Protein AF-A0A418Y6N8-F1 (afdb_monomer_lite)

Foldseek 3Di:
DVVLVVPFDDDLLSQLVPDDDDDDSVVSSVVSVCVVPPVVCVVCVVVVVVVVCCVQCPPPPDKDKDWDWDQPDPVSPDIDIDIDIDGDDDPPPDD

Secondary structure (DSSP, 8-state):
-HHHHHHT-S-HHHHHHHS-SSS-HHHHHHHHHHHHT-HHHHHTHHHHHHHHHHHHHTT-SS--EEEEEEESSTTSS-EEEEEEE--PPP-----

Structure (mmCIF, N/CA/C/O backbone):
data_AF-A0A418Y6N8-F1
#
_entry.id   AF-A0A418Y6N8-F1
#
loop_
_atom_site.group_PDB
_atom_site.id
_atom_site.type_symbol
_atom_site.label_atom_id
_atom_site.label_alt_id
_atom_site.label_comp_id
_atom_site.label_asym_id
_atom_site.label_entity_id
_atom_site.label_seq_id
_atom_site.pdbx_PDB_ins_code
_atom_site.Cartn_x
_atom_site.Cartn_y
_atom_site.Cartn_z
_atom_site.occupancy
_atom_site.B_iso_or_equiv
_atom_site.auth_seq_id
_atom_site.auth_comp_id
_atom_site.auth_asym_id
_atom_site.auth_atom_id
_atom_site.pdbx_PDB_model_num
ATOM 1 N N . MET A 1 1 ? 12.284 9.078 3.166 1.00 40.97 1 MET A N 1
ATOM 2 C CA . MET A 1 1 ? 11.315 8.186 2.477 1.00 40.97 1 MET A CA 1
ATOM 3 C C . MET A 1 1 ? 9.882 8.716 2.549 1.00 40.97 1 MET A C 1
ATOM 5 O O . MET A 1 1 ? 9.237 8.754 1.514 1.00 40.97 1 MET A O 1
ATOM 9 N N . ILE A 1 2 ? 9.410 9.206 3.705 1.00 41.81 2 ILE A N 1
ATOM 10 C CA . ILE A 1 2 ? 8.076 9.836 3.859 1.00 41.81 2 ILE A CA 1
ATOM 11 C C . ILE A 1 2 ? 7.909 11.100 2.986 1.00 41.81 2 ILE A C 1
ATOM 13 O O . ILE A 1 2 ? 6.841 11.352 2.438 1.00 41.81 2 ILE A O 1
ATOM 17 N N . GLU A 1 3 ? 8.984 11.861 2.783 1.00 29.45 3 GLU A N 1
ATOM 18 C CA . GLU A 1 3 ? 8.971 13.089 1.974 1.00 29.45 3 GLU A CA 1
ATOM 19 C C . GLU A 1 3 ? 8.908 12.828 0.457 1.00 29.45 3 GLU A C 1
ATOM 21 O O . GLU A 1 3 ? 8.263 13.571 -0.273 1.00 29.45 3 GLU A O 1
ATOM 26 N N . ALA A 1 4 ? 9.465 11.700 -0.001 1.00 36.28 4 ALA A N 1
ATOM 27 C CA . ALA A 1 4 ? 9.385 11.240 -1.392 1.00 36.28 4 ALA A CA 1
ATOM 28 C C . ALA A 1 4 ? 7.949 10.886 -1.810 1.00 36.28 4 ALA A C 1
ATOM 30 O O . ALA A 1 4 ? 7.533 11.140 -2.941 1.00 36.28 4 ALA A O 1
ATOM 31 N N . ALA A 1 5 ? 7.191 10.313 -0.868 1.00 42.50 5 ALA A N 1
ATOM 32 C CA . ALA A 1 5 ? 5.791 9.963 -1.058 1.00 42.50 5 ALA A CA 1
ATOM 33 C C . ALA A 1 5 ? 4.882 11.204 -1.120 1.00 42.50 5 ALA A C 1
ATOM 35 O O . ALA A 1 5 ? 3.861 11.161 -1.798 1.00 42.50 5 ALA A O 1
ATOM 36 N N . ARG A 1 6 ? 5.256 12.317 -0.463 1.00 42.69 6 ARG A N 1
ATOM 37 C CA . ARG A 1 6 ? 4.442 13.547 -0.422 1.00 42.69 6 ARG A CA 1
ATOM 38 C C . ARG A 1 6 ? 4.607 14.480 -1.626 1.00 42.69 6 ARG A C 1
ATOM 40 O O . ARG A 1 6 ? 3.700 15.268 -1.856 1.00 42.69 6 ARG A O 1
ATOM 47 N N . SER A 1 7 ? 5.711 14.429 -2.375 1.00 44.19 7 SER A N 1
ATOM 48 C CA . SER A 1 7 ? 6.020 15.456 -3.394 1.00 44.19 7 SER A CA 1
ATOM 49 C C . SER A 1 7 ? 6.324 14.940 -4.807 1.00 44.19 7 SER A C 1
ATOM 51 O O . SER A 1 7 ? 6.354 15.737 -5.740 1.00 44.19 7 SER A O 1
ATOM 53 N N . GLY A 1 8 ? 6.540 13.632 -5.011 1.00 40.81 8 GLY A N 1
ATOM 54 C CA . GLY A 1 8 ? 7.092 13.127 -6.276 1.00 40.81 8 GLY A CA 1
ATOM 55 C C . GLY A 1 8 ? 6.233 12.125 -7.042 1.00 40.81 8 GLY A C 1
ATOM 56 O O . GLY A 1 8 ? 6.263 12.132 -8.264 1.00 40.81 8 GLY A O 1
ATOM 57 N N . GLY A 1 9 ? 5.449 11.273 -6.391 1.00 54.22 9 GLY A N 1
ATOM 58 C CA . GLY A 1 9 ? 4.853 10.088 -7.024 1.00 54.22 9 GLY A CA 1
ATOM 59 C C . GLY A 1 9 ? 5.753 8.850 -6.909 1.00 54.22 9 GLY A C 1
ATOM 60 O O . GLY A 1 9 ? 6.974 8.954 -6.808 1.00 54.22 9 GLY A O 1
ATOM 61 N N . LEU A 1 10 ? 5.129 7.669 -6.910 1.00 63.44 10 LEU A N 1
ATOM 62 C CA . LEU A 1 10 ? 5.686 6.383 -6.449 1.00 63.44 10 LEU A CA 1
ATOM 63 C C . LEU A 1 10 ? 6.685 5.702 -7.414 1.00 63.44 10 LEU A C 1
ATOM 65 O O . LEU A 1 10 ? 6.985 4.522 -7.274 1.00 63.44 10 LEU A O 1
ATOM 69 N N . GLY A 1 11 ? 7.203 6.419 -8.413 1.00 79.62 11 GLY A N 1
ATOM 70 C CA . GLY A 1 11 ? 8.111 5.846 -9.409 1.00 79.62 11 GLY A CA 1
ATOM 71 C C . GLY A 1 11 ? 9.546 5.715 -8.895 1.00 79.62 11 GLY A C 1
ATOM 72 O O . GLY A 1 11 ? 10.085 6.663 -8.316 1.00 79.62 11 GLY A O 1
ATOM 73 N N . LEU A 1 12 ? 10.203 4.587 -9.194 1.00 85.31 12 LEU A N 1
ATOM 74 C CA . LEU A 1 12 ? 11.594 4.288 -8.817 1.00 85.31 12 LEU A CA 1
ATOM 75 C C . LEU A 1 12 ? 12.548 5.466 -9.074 1.00 85.31 12 LEU A C 1
ATOM 77 O O . LEU A 1 12 ? 13.329 5.851 -8.203 1.00 85.31 12 LEU A O 1
ATOM 81 N N . LEU A 1 13 ? 12.460 6.087 -10.253 1.00 86.69 13 LEU A N 1
ATOM 82 C CA . LEU A 1 13 ? 13.306 7.221 -10.628 1.00 86.69 13 LEU A CA 1
ATOM 83 C C . LEU A 1 13 ? 13.089 8.443 -9.723 1.00 86.69 13 LEU A C 1
ATOM 85 O O . LEU A 1 13 ? 14.051 9.111 -9.340 1.00 86.69 13 LEU A O 1
ATOM 89 N N . LYS A 1 14 ? 11.838 8.738 -9.359 1.00 84.19 14 LYS A N 1
ATOM 90 C CA . LYS A 1 14 ? 11.507 9.884 -8.505 1.00 84.19 14 LYS A CA 1
ATOM 91 C C . LYS A 1 14 ? 11.907 9.631 -7.054 1.00 84.19 14 LYS A C 1
ATOM 93 O O . LYS A 1 14 ? 12.531 10.498 -6.444 1.00 84.19 14 LYS A O 1
ATOM 98 N N . MET A 1 15 ? 11.688 8.415 -6.550 1.00 83.88 15 MET A N 1
ATOM 99 C CA . MET A 1 15 ? 12.223 7.986 -5.255 1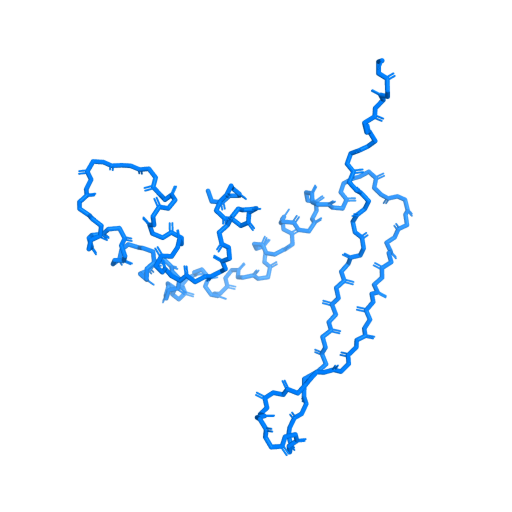.00 83.88 15 MET A CA 1
ATOM 100 C C . MET A 1 15 ? 13.746 8.154 -5.208 1.00 83.88 15 MET A C 1
ATOM 102 O O . MET A 1 15 ? 14.279 8.771 -4.290 1.00 83.88 15 MET A O 1
ATOM 106 N N . SER A 1 16 ? 14.450 7.713 -6.247 1.00 88.00 16 SER A N 1
ATOM 107 C CA . SER A 1 16 ? 15.916 7.789 -6.323 1.00 88.00 16 SER A CA 1
ATOM 108 C C . SER A 1 16 ? 16.464 9.219 -6.347 1.00 88.00 16 SER A C 1
ATOM 110 O O . SER A 1 16 ? 17.586 9.464 -5.895 1.00 88.00 16 SER A O 1
ATOM 112 N N . LYS A 1 17 ? 15.685 10.178 -6.863 1.00 87.06 17 LYS A N 1
ATOM 113 C CA . LYS A 1 17 ? 16.013 11.610 -6.813 1.00 87.06 17 LYS A CA 1
ATOM 114 C C . LYS A 1 17 ? 15.841 12.196 -5.410 1.00 87.06 17 LYS A C 1
ATOM 116 O O . LYS A 1 17 ? 16.643 13.033 -5.024 1.00 87.06 17 LYS A O 1
ATOM 121 N N . SER A 1 18 ? 14.844 11.731 -4.657 1.00 84.81 18 SER A N 1
ATOM 122 C CA . SER A 1 18 ? 14.553 12.204 -3.292 1.00 84.81 18 SER A CA 1
ATOM 123 C C . SER A 1 18 ? 15.481 11.641 -2.205 1.00 84.81 18 SER A C 1
ATOM 125 O O . SER A 1 18 ? 15.531 12.164 -1.095 1.00 84.81 18 SER A O 1
ATOM 127 N N . VAL A 1 19 ? 16.200 10.551 -2.493 1.00 83.44 19 VAL A N 1
ATOM 128 C CA . VAL A 1 19 ? 17.167 9.966 -1.558 1.00 83.44 19 VAL A CA 1
ATOM 129 C C . VAL A 1 19 ? 18.414 10.849 -1.516 1.00 83.44 19 VAL A C 1
ATOM 131 O O . VAL A 1 19 ? 19.153 10.932 -2.496 1.00 83.44 19 VAL A O 1
ATOM 134 N N . GLN A 1 20 ? 18.651 11.490 -0.372 1.00 79.31 20 GLN A N 1
ATOM 135 C CA . GLN A 1 20 ? 19.847 12.297 -0.123 1.00 79.31 20 GLN A CA 1
ATOM 136 C C . GLN A 1 20 ? 21.113 11.419 -0.093 1.00 79.31 20 GLN A C 1
ATOM 138 O O . GLN A 1 20 ? 21.077 10.266 0.345 1.00 79.31 20 GLN A O 1
ATOM 143 N N . GLY A 1 21 ? 22.236 11.961 -0.570 1.00 80.00 21 GLY A N 1
ATOM 144 C CA . GLY A 1 21 ? 23.549 11.312 -0.518 1.00 80.00 21 GLY A CA 1
ATOM 145 C C . GLY A 1 21 ? 24.489 11.735 -1.650 1.00 80.00 21 GLY A C 1
ATOM 146 O O . GLY A 1 21 ? 24.046 12.186 -2.705 1.00 80.00 21 GLY A O 1
ATOM 147 N N . SER A 1 22 ? 25.793 11.537 -1.444 1.00 83.62 22 SER A N 1
ATOM 148 C CA . SER A 1 22 ? 26.869 11.922 -2.374 1.00 83.62 22 SER A CA 1
ATOM 149 C C . SER A 1 22 ? 27.060 10.970 -3.565 1.00 83.62 22 SER A C 1
ATOM 151 O O . SER A 1 22 ? 27.784 11.280 -4.505 1.00 83.62 22 SER A O 1
ATOM 153 N N . SER A 1 23 ? 26.410 9.801 -3.563 1.00 88.38 23 SER A N 1
ATOM 154 C CA . SER A 1 23 ? 26.510 8.821 -4.655 1.00 88.38 23 SER A CA 1
ATOM 155 C C . SER A 1 23 ? 25.783 9.280 -5.922 1.00 88.38 23 SER A C 1
ATOM 157 O O . SER A 1 23 ? 24.742 9.926 -5.817 1.00 88.38 23 SER A O 1
ATOM 159 N N . SER A 1 24 ? 26.241 8.855 -7.104 1.00 93.88 24 SER A N 1
ATOM 160 C CA . SER A 1 24 ? 25.586 9.157 -8.389 1.00 93.88 24 SER A CA 1
ATOM 161 C C . SER A 1 24 ? 24.108 8.733 -8.439 1.00 93.88 24 SER A C 1
ATOM 163 O O . SER A 1 24 ? 23.690 7.785 -7.768 1.00 93.88 24 SER A O 1
ATOM 165 N N . LEU A 1 25 ? 23.304 9.384 -9.292 1.00 92.31 25 LEU A N 1
ATOM 166 C CA . LEU A 1 25 ? 21.889 9.025 -9.476 1.00 92.31 25 LEU A CA 1
ATOM 167 C C . LEU A 1 25 ? 21.719 7.551 -9.881 1.00 92.31 25 LEU A C 1
ATOM 169 O O . LEU A 1 25 ? 20.831 6.879 -9.364 1.00 92.31 25 LEU A O 1
ATOM 173 N N . ARG A 1 26 ? 22.609 7.018 -10.733 1.00 93.56 26 ARG A N 1
ATOM 174 C CA . ARG A 1 26 ? 22.605 5.599 -11.129 1.00 93.56 26 ARG A CA 1
ATOM 175 C C . ARG A 1 26 ? 22.761 4.674 -9.923 1.00 93.56 26 ARG A C 1
ATOM 177 O O . ARG A 1 26 ? 22.075 3.658 -9.840 1.00 93.56 26 ARG A O 1
ATOM 184 N N . HIS A 1 27 ? 23.642 5.016 -8.984 1.00 94.06 27 HIS A N 1
ATOM 185 C CA . HIS A 1 27 ? 23.800 4.243 -7.753 1.00 94.06 27 HIS A CA 1
ATOM 186 C C . HIS A 1 27 ? 22.562 4.341 -6.868 1.00 94.0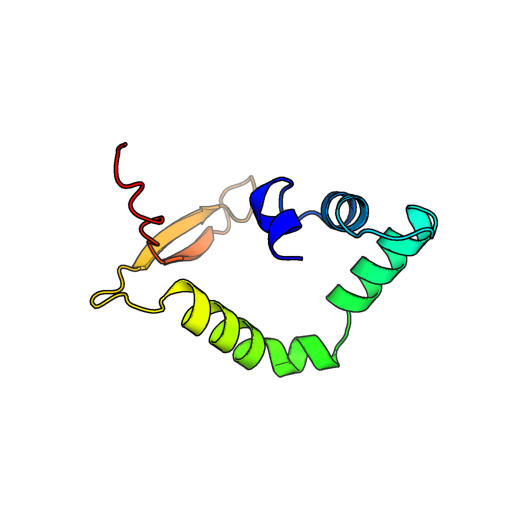6 27 HIS A C 1
ATOM 188 O O . HIS A 1 27 ? 22.106 3.314 -6.371 1.00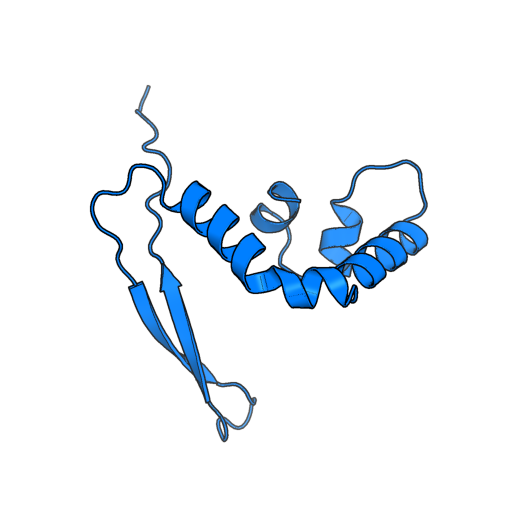 94.06 27 HIS A O 1
ATOM 194 N N . ARG A 1 28 ? 21.960 5.526 -6.733 1.00 93.25 28 ARG A N 1
ATOM 195 C CA . ARG A 1 28 ? 20.717 5.689 -5.965 1.00 93.25 28 ARG A CA 1
ATOM 196 C C . ARG A 1 28 ? 19.558 4.888 -6.557 1.00 93.25 28 ARG A C 1
ATOM 198 O O . ARG A 1 28 ? 18.877 4.216 -5.791 1.00 93.25 28 ARG A O 1
ATOM 205 N N . ILE A 1 29 ? 19.422 4.855 -7.887 1.00 93.06 29 ILE A N 1
ATOM 206 C CA . ILE A 1 29 ? 18.455 3.992 -8.589 1.00 93.06 29 ILE A CA 1
ATOM 207 C C . ILE A 1 29 ? 18.679 2.530 -8.229 1.00 93.06 29 ILE A C 1
ATOM 209 O O . ILE A 1 29 ? 17.761 1.888 -7.734 1.00 93.06 29 ILE A O 1
ATOM 213 N N . LYS A 1 30 ? 19.910 2.022 -8.373 1.00 93.44 30 LYS A N 1
ATOM 214 C CA . LYS A 1 30 ? 20.232 0.633 -8.012 1.00 93.44 30 LYS A CA 1
ATOM 215 C C . LYS A 1 30 ? 19.945 0.320 -6.542 1.00 93.44 30 LYS A C 1
ATOM 217 O O . LYS A 1 30 ? 19.568 -0.798 -6.223 1.00 93.44 30 LYS A O 1
ATOM 222 N N . ARG A 1 31 ? 20.158 1.268 -5.624 1.00 92.25 31 ARG A N 1
ATOM 223 C CA . ARG A 1 31 ? 19.837 1.050 -4.206 1.00 92.25 31 ARG A CA 1
ATOM 224 C C . ARG A 1 31 ? 18.334 0.999 -3.958 1.00 92.25 31 ARG A C 1
ATOM 226 O O . ARG A 1 31 ? 17.893 0.115 -3.238 1.00 92.25 31 ARG A O 1
ATOM 233 N N . CYS A 1 32 ? 17.571 1.937 -4.518 1.00 91.62 32 CYS A N 1
ATOM 234 C CA . CYS A 1 32 ? 16.115 1.931 -4.397 1.00 91.62 32 CYS A CA 1
ATOM 235 C C . CYS A 1 32 ? 15.523 0.656 -5.004 1.00 91.62 32 CYS A C 1
ATOM 237 O O . CYS A 1 32 ? 14.678 0.034 -4.378 1.00 91.62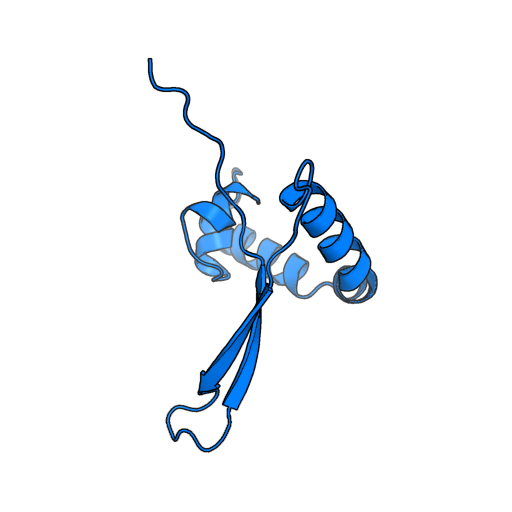 32 CYS A O 1
ATOM 239 N N . ASP A 1 33 ? 16.027 0.235 -6.160 1.00 92.44 33 ASP A N 1
ATOM 240 C CA . ASP A 1 33 ? 15.615 -0.993 -6.835 1.00 92.44 33 ASP A CA 1
ATOM 241 C C . ASP A 1 33 ? 15.883 -2.241 -5.978 1.00 92.44 33 ASP A C 1
ATOM 243 O O . ASP A 1 33 ? 14.967 -3.012 -5.704 1.00 92.44 33 ASP A O 1
ATOM 247 N N . ARG A 1 34 ? 17.100 -2.386 -5.433 1.00 93.00 34 ARG A N 1
ATOM 248 C CA . ARG A 1 34 ? 17.448 -3.492 -4.518 1.00 93.00 34 ARG A CA 1
ATOM 249 C C . ARG A 1 34 ? 16.636 -3.501 -3.229 1.00 93.00 34 ARG A C 1
ATOM 251 O O . ARG A 1 34 ? 16.344 -4.565 -2.703 1.00 93.00 34 ARG A O 1
ATOM 258 N N . LEU A 1 35 ? 16.302 -2.326 -2.699 1.00 90.56 35 LEU A N 1
ATOM 259 C CA . LEU A 1 35 ? 15.451 -2.222 -1.519 1.00 90.56 35 LEU A CA 1
ATOM 260 C C . LEU A 1 35 ? 14.030 -2.709 -1.833 1.00 90.56 35 LEU A C 1
ATOM 262 O O . LEU A 1 35 ? 13.480 -3.498 -1.075 1.00 90.56 35 LEU A O 1
ATOM 266 N N . LEU A 1 36 ? 13.455 -2.256 -2.951 1.00 88.25 36 LEU A N 1
ATOM 267 C CA . LEU A 1 36 ? 12.095 -2.609 -3.369 1.00 88.25 36 LEU A CA 1
ATOM 268 C C . LEU A 1 36 ? 11.963 -4.075 -3.804 1.00 88.25 36 LEU A C 1
ATOM 270 O O . LEU A 1 36 ? 10.888 -4.648 -3.672 1.00 88.25 36 LEU A O 1
ATOM 274 N N . SER A 1 37 ? 13.047 -4.680 -4.290 1.00 90.31 37 SER A N 1
ATOM 275 C CA . SER A 1 37 ? 13.110 -6.094 -4.676 1.00 90.31 37 SER A CA 1
ATOM 276 C C . SER A 1 37 ? 13.602 -7.023 -3.559 1.00 90.31 37 SER A C 1
ATOM 278 O O . SER A 1 37 ? 13.768 -8.216 -3.800 1.00 90.31 37 SER A O 1
ATOM 280 N N . ASN A 1 38 ? 13.831 -6.520 -2.338 1.00 94.44 38 ASN A N 1
ATOM 281 C CA . ASN A 1 38 ? 14.346 -7.328 -1.232 1.00 94.44 38 ASN A CA 1
ATOM 282 C C . ASN A 1 38 ? 13.291 -8.351 -0.743 1.00 94.44 38 ASN A C 1
ATOM 284 O O . ASN A 1 38 ? 12.275 -7.938 -0.172 1.00 94.44 38 ASN A O 1
ATOM 288 N N . PRO A 1 39 ? 13.536 -9.673 -0.870 1.00 94.12 39 PRO A N 1
ATOM 289 C CA . PRO A 1 39 ? 12.574 -10.700 -0.466 1.00 94.12 39 PRO A CA 1
ATOM 290 C C . PRO A 1 39 ? 12.241 -10.680 1.030 1.00 94.12 39 PRO A C 1
ATOM 292 O O . PRO A 1 39 ? 11.100 -10.937 1.402 1.00 94.12 39 PRO A O 1
ATOM 295 N N . HIS A 1 40 ? 13.200 -10.312 1.884 1.00 94.00 40 HIS A N 1
ATOM 296 C CA . HIS A 1 40 ? 12.982 -10.196 3.328 1.00 94.00 40 HIS A CA 1
ATOM 297 C C . HIS A 1 40 ? 11.963 -9.095 3.657 1.00 94.00 40 HIS A C 1
ATOM 299 O O . HIS A 1 40 ? 11.049 -9.280 4.456 1.00 94.00 40 HIS A O 1
ATOM 305 N N . LEU A 1 41 ? 12.057 -7.948 2.978 1.00 89.94 41 LEU A N 1
ATOM 306 C CA . LEU A 1 41 ? 11.068 -6.880 3.149 1.00 89.94 41 LEU A CA 1
ATOM 307 C C . LEU A 1 41 ? 9.700 -7.280 2.586 1.00 89.94 41 LEU A C 1
ATOM 309 O O . LEU A 1 41 ? 8.669 -6.894 3.136 1.00 89.94 41 LEU A O 1
ATOM 313 N N . ALA A 1 42 ? 9.666 -8.088 1.523 1.00 91.50 42 ALA A N 1
ATOM 314 C CA . ALA A 1 42 ? 8.417 -8.614 0.981 1.00 91.50 42 ALA A CA 1
ATOM 315 C C . ALA A 1 42 ? 7.704 -9.564 1.966 1.00 91.50 42 ALA A C 1
ATOM 317 O O . ALA A 1 42 ? 6.467 -9.544 2.054 1.00 91.50 42 ALA A O 1
ATOM 318 N N . THR A 1 43 ? 8.459 -10.354 2.739 1.00 95.56 43 THR A N 1
ATOM 319 C CA . THR A 1 43 ? 7.898 -11.203 3.802 1.00 95.56 43 THR A CA 1
ATOM 320 C C . THR A 1 43 ? 7.354 -10.385 4.972 1.00 95.56 43 THR A C 1
ATOM 322 O O . THR A 1 43 ? 6.307 -10.724 5.515 1.00 95.56 43 THR A O 1
ATOM 325 N N . GLU A 1 44 ? 7.975 -9.248 5.289 1.00 94.75 44 GLU A N 1
ATOM 326 C CA . GLU A 1 44 ? 7.571 -8.363 6.393 1.00 94.75 44 GLU A CA 1
ATOM 327 C C . GLU A 1 44 ? 6.521 -7.314 6.004 1.00 94.75 44 GLU A C 1
ATOM 329 O O . GLU A 1 44 ? 6.097 -6.515 6.842 1.00 94.75 44 GLU A O 1
ATOM 334 N N . ARG A 1 45 ? 6.066 -7.298 4.743 1.00 91.06 45 ARG A N 1
ATOM 335 C CA . ARG A 1 45 ? 5.196 -6.237 4.204 1.00 91.06 45 ARG A CA 1
ATOM 336 C C . ARG A 1 45 ? 3.985 -5.938 5.089 1.00 91.06 45 ARG A C 1
ATOM 338 O O . ARG A 1 45 ? 3.620 -4.779 5.243 1.00 91.06 45 ARG A O 1
ATOM 345 N N . VAL A 1 46 ? 3.371 -6.968 5.678 1.00 95.00 46 VAL A N 1
ATOM 346 C CA . VAL A 1 46 ? 2.178 -6.820 6.524 1.00 95.00 46 VAL A CA 1
ATOM 347 C C . VAL A 1 46 ? 2.508 -6.029 7.789 1.00 95.00 46 VAL A C 1
ATOM 349 O O . VAL A 1 46 ? 1.782 -5.093 8.118 1.00 95.00 46 VAL A O 1
ATOM 352 N N . GLU A 1 47 ? 3.620 -6.342 8.454 1.00 95.69 47 GLU A N 1
ATOM 353 C CA . GLU A 1 47 ? 4.072 -5.617 9.647 1.00 95.69 47 GLU A CA 1
ATOM 354 C C . GLU A 1 47 ? 4.469 -4.179 9.315 1.00 95.69 47 GLU A C 1
ATOM 356 O O . GLU A 1 47 ? 4.081 -3.245 10.018 1.00 95.69 47 GLU A O 1
ATOM 361 N N . ILE A 1 48 ? 5.160 -3.978 8.189 1.00 92.62 48 ILE A N 1
ATOM 362 C CA . ILE A 1 48 ? 5.533 -2.645 7.706 1.00 92.62 48 ILE A CA 1
ATOM 363 C C . ILE A 1 48 ? 4.277 -1.795 7.470 1.00 92.62 48 ILE A C 1
ATOM 365 O O . ILE A 1 48 ? 4.177 -0.676 7.981 1.00 92.62 48 ILE A O 1
ATOM 369 N N . PHE A 1 49 ? 3.289 -2.317 6.737 1.00 91.50 49 PHE A N 1
ATOM 370 C CA . PHE A 1 49 ? 2.040 -1.596 6.488 1.00 91.50 49 PHE A CA 1
ATOM 371 C C . PHE A 1 49 ? 1.222 -1.388 7.762 1.00 91.50 49 PHE A C 1
ATOM 373 O O . PHE A 1 49 ? 0.616 -0.327 7.908 1.00 91.50 49 PHE A O 1
ATOM 380 N N . ARG A 1 50 ? 1.242 -2.329 8.712 1.00 94.19 50 ARG A N 1
ATOM 381 C CA . ARG A 1 50 ? 0.605 -2.155 10.023 1.00 94.19 50 ARG A CA 1
ATOM 382 C C . ARG A 1 50 ? 1.231 -0.996 10.793 1.00 94.19 50 ARG A C 1
ATOM 384 O O . ARG A 1 50 ? 0.491 -0.146 11.281 1.00 94.19 50 ARG A O 1
ATOM 391 N N . ALA A 1 51 ? 2.558 -0.919 10.862 1.00 94.69 51 ALA A N 1
ATOM 392 C CA . ALA A 1 51 ? 3.256 0.173 11.539 1.00 94.69 51 ALA A CA 1
ATOM 393 C C . ALA A 1 51 ? 2.941 1.537 10.895 1.00 94.69 51 ALA A C 1
ATOM 395 O O . ALA A 1 51 ? 2.664 2.518 11.589 1.00 94.69 51 ALA A O 1
ATOM 396 N N . VAL A 1 52 ? 2.910 1.597 9.558 1.00 91.56 52 VAL A N 1
ATOM 397 C CA . VAL A 1 52 ? 2.500 2.806 8.825 1.00 91.56 52 VAL A CA 1
ATOM 398 C C . VAL A 1 52 ? 1.043 3.163 9.127 1.00 91.56 52 VAL A C 1
ATOM 400 O O . VAL A 1 52 ? 0.755 4.320 9.430 1.00 91.56 52 VAL A O 1
ATOM 403 N N . ALA A 1 53 ? 0.127 2.194 9.096 1.00 91.38 53 ALA A N 1
ATOM 404 C CA . ALA A 1 53 ? -1.286 2.414 9.387 1.00 91.38 53 ALA A CA 1
ATOM 405 C C . ALA A 1 53 ? -1.495 2.919 10.821 1.00 91.38 53 ALA A C 1
ATOM 407 O O . ALA A 1 53 ? -2.183 3.916 11.016 1.00 91.38 53 ALA A O 1
ATOM 408 N N . GLN A 1 54 ? -0.843 2.313 11.816 1.00 91.88 54 GLN A N 1
ATOM 409 C CA . GLN A 1 54 ? -0.890 2.773 13.207 1.00 91.88 54 GLN A CA 1
ATOM 410 C C . GLN A 1 54 ? -0.459 4.237 13.332 1.00 91.88 54 GLN A C 1
ATOM 412 O O . GLN A 1 54 ? -1.118 5.019 14.014 1.00 91.88 54 GLN A O 1
ATOM 417 N N . ARG A 1 55 ? 0.607 4.634 12.629 1.00 90.12 55 ARG A N 1
ATOM 418 C CA . ARG A 1 55 ? 1.098 6.016 12.632 1.00 90.12 55 ARG A CA 1
ATOM 419 C C . ARG A 1 55 ? 0.142 6.993 11.953 1.00 90.12 55 ARG A C 1
ATOM 421 O O . ARG A 1 55 ? -0.016 8.112 12.431 1.00 90.12 55 ARG A O 1
ATOM 428 N N . VAL A 1 56 ? -0.449 6.599 10.827 1.00 88.12 56 VAL A N 1
ATOM 429 C CA . VAL A 1 56 ? -1.347 7.445 10.024 1.00 88.12 56 VAL A CA 1
ATOM 430 C C . VAL A 1 56 ? -2.719 7.602 10.682 1.00 88.12 56 VAL A C 1
ATOM 432 O O . VAL A 1 56 ? -3.330 8.663 10.583 1.00 88.12 56 VAL A O 1
ATOM 435 N N . LEU A 1 57 ? -3.197 6.563 11.366 1.00 90.06 57 LEU A N 1
ATOM 436 C CA . LEU A 1 57 ? -4.522 6.514 11.990 1.00 90.06 57 LEU A CA 1
ATOM 437 C C . LEU A 1 57 ? -4.503 6.899 13.473 1.00 90.06 57 LEU A C 1
ATOM 439 O O . LEU A 1 57 ? -5.547 6.900 14.125 1.00 90.06 57 LEU A O 1
ATOM 443 N N . GLN A 1 58 ? -3.331 7.249 14.006 1.00 89.88 58 GLN A N 1
ATOM 444 C CA . GLN A 1 58 ? -3.172 7.656 15.394 1.00 89.88 58 GLN A CA 1
ATOM 445 C C . GLN A 1 58 ? -4.113 8.820 15.742 1.00 89.88 58 GLN A C 1
ATOM 447 O O . GLN A 1 58 ? -4.131 9.850 15.070 1.00 89.88 58 GLN A O 1
ATOM 452 N N . GLY A 1 59 ? -4.878 8.662 16.825 1.00 87.31 59 GLY A N 1
ATOM 453 C CA . GLY A 1 59 ? -5.794 9.691 17.322 1.00 87.31 59 GLY A CA 1
ATOM 454 C C . GLY A 1 59 ? -7.129 9.786 16.579 1.00 87.31 59 GLY A C 1
ATOM 455 O O . GLY A 1 59 ? -7.941 10.638 16.935 1.00 87.31 59 GLY A O 1
ATOM 456 N N . GLN A 1 60 ? -7.391 8.921 15.592 1.00 86.94 60 GLN A N 1
ATOM 457 C CA . GLN A 1 60 ? -8.692 8.869 14.931 1.00 86.94 60 GLN A CA 1
ATOM 458 C C . GLN A 1 60 ? -9.652 7.940 15.667 1.00 86.94 60 GLN A C 1
ATOM 460 O O . GLN A 1 60 ? -9.433 6.737 15.759 1.00 86.94 60 GLN A O 1
ATOM 465 N N . SER A 1 61 ? -10.750 8.509 16.166 1.00 86.06 61 SER A N 1
ATOM 466 C CA . SER A 1 61 ? -11.817 7.766 16.848 1.00 86.06 61 SER A CA 1
ATOM 467 C C . SER A 1 61 ? -12.740 7.010 15.889 1.00 86.06 61 SER A C 1
ATOM 469 O O . SER A 1 61 ? -13.441 6.092 16.304 1.00 86.06 61 SER A O 1
ATOM 471 N N . LYS A 1 62 ? -12.747 7.383 14.604 1.00 88.75 62 LYS A N 1
ATOM 472 C CA . LYS A 1 62 ? -13.507 6.713 13.547 1.00 88.75 62 LYS A CA 1
ATOM 473 C C . LYS A 1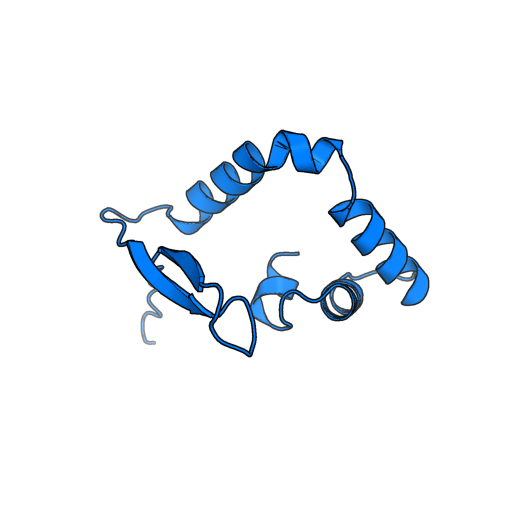 62 ? -12.673 6.647 12.275 1.00 88.75 62 LYS A C 1
ATOM 475 O O . LYS A 1 62 ? -12.126 7.658 11.838 1.00 88.75 62 LYS A O 1
ATOM 480 N N . ILE A 1 63 ? -12.610 5.460 11.679 1.00 89.94 63 ILE A N 1
ATOM 481 C CA . ILE A 1 63 ? -11.909 5.202 10.421 1.00 89.94 63 ILE A CA 1
ATOM 482 C C . ILE A 1 63 ? -12.964 5.038 9.326 1.00 89.94 63 ILE A C 1
ATOM 484 O O . ILE A 1 63 ? -13.856 4.203 9.453 1.00 89.94 63 ILE A O 1
ATOM 488 N N . SER A 1 64 ? -12.855 5.824 8.256 1.00 91.00 64 SER A N 1
ATOM 489 C CA . SER A 1 64 ? -13.678 5.659 7.054 1.00 91.00 64 SER A CA 1
ATOM 490 C C . SER A 1 64 ? -12.835 5.046 5.944 1.00 91.00 64 SER A C 1
ATOM 492 O O . SER A 1 64 ? -11.751 5.552 5.642 1.00 91.00 64 SER A O 1
ATOM 494 N N . ILE A 1 65 ? -13.344 3.978 5.335 1.00 92.62 65 ILE A N 1
ATOM 495 C CA . ILE A 1 65 ? -12.729 3.303 4.191 1.00 92.62 65 ILE A CA 1
ATOM 496 C C . ILE A 1 65 ? -13.624 3.544 2.981 1.00 92.62 65 ILE A C 1
ATOM 498 O O . ILE A 1 65 ? -14.825 3.290 3.043 1.00 92.62 65 ILE A O 1
ATOM 502 N N . ILE A 1 66 ? -13.039 4.045 1.899 1.00 91.88 66 ILE A N 1
ATOM 503 C CA . ILE A 1 66 ? -13.697 4.174 0.599 1.00 91.88 66 ILE A CA 1
ATOM 504 C C . ILE A 1 66 ? -13.232 3.002 -0.253 1.00 91.88 66 ILE A C 1
ATOM 506 O O . ILE A 1 66 ? -12.032 2.729 -0.314 1.00 91.88 66 ILE A O 1
ATOM 510 N N . VAL A 1 67 ? -14.181 2.317 -0.883 1.00 93.19 67 VAL A N 1
ATOM 511 C CA . VAL A 1 67 ? -13.929 1.193 -1.783 1.00 93.19 67 VAL A CA 1
ATOM 512 C C . VAL A 1 67 ? -14.490 1.546 -3.152 1.00 93.19 67 VAL A C 1
ATOM 514 O O . VAL A 1 67 ? -15.620 2.020 -3.234 1.00 93.19 67 VAL A O 1
ATOM 517 N N . ASP A 1 68 ? -13.700 1.332 -4.198 1.00 91.25 68 ASP A N 1
ATOM 518 C CA . ASP A 1 68 ? -14.067 1.653 -5.577 1.00 91.25 68 ASP A CA 1
ATOM 519 C C . ASP A 1 68 ? -13.466 0.643 -6.565 1.00 91.25 68 ASP A C 1
ATOM 521 O O . ASP A 1 68 ? -12.486 -0.041 -6.253 1.00 91.25 68 ASP A O 1
ATOM 525 N N . TRP A 1 69 ? -14.037 0.555 -7.761 1.00 91.88 69 TRP A N 1
ATOM 526 C CA . TRP A 1 69 ? -13.484 -0.206 -8.876 1.00 91.88 69 TRP A CA 1
ATOM 527 C C . TRP A 1 69 ? -12.603 0.699 -9.736 1.00 91.88 69 TRP A C 1
ATOM 529 O O . TRP A 1 69 ? -12.813 1.902 -9.850 1.00 91.88 69 TRP A O 1
ATOM 539 N N . SER A 1 70 ? -11.563 0.145 -10.344 1.00 84.38 70 SER A N 1
ATOM 540 C CA . SER A 1 70 ? -10.755 0.882 -11.314 1.00 84.38 70 SER A CA 1
ATOM 541 C C . SER A 1 70 ? -10.268 -0.038 -12.408 1.00 84.38 70 SER A C 1
ATOM 543 O O . SER A 1 70 ? -9.916 -1.183 -12.135 1.00 84.38 70 SER A O 1
ATOM 545 N N . ASP A 1 71 ? -10.172 0.485 -13.620 1.00 91.75 71 ASP A N 1
ATOM 546 C CA . ASP A 1 71 ? -9.690 -0.284 -14.760 1.00 91.75 71 ASP A CA 1
ATOM 547 C C . ASP A 1 71 ? -8.217 -0.646 -14.554 1.00 91.75 71 ASP A C 1
ATOM 549 O O . ASP A 1 71 ? -7.377 0.191 -14.198 1.00 91.75 71 ASP A O 1
ATOM 553 N N . LEU A 1 72 ? -7.919 -1.934 -14.706 1.00 86.88 72 LEU A N 1
ATOM 554 C CA . LEU A 1 72 ? -6.563 -2.468 -14.669 1.00 86.88 72 LEU A CA 1
ATOM 555 C C . LEU A 1 72 ? -5.921 -2.397 -16.052 1.00 86.88 72 LEU A C 1
ATOM 557 O O . LEU A 1 72 ? -4.739 -2.078 -16.173 1.00 86.88 72 LEU A O 1
ATOM 561 N N . LEU A 1 73 ? -6.714 -2.706 -17.076 1.00 89.25 73 LEU A N 1
ATOM 562 C CA . LEU A 1 73 ? -6.318 -2.698 -18.474 1.00 89.25 73 LEU A CA 1
ATOM 563 C C . LEU A 1 73 ? -7.020 -1.557 -19.208 1.00 89.25 73 LEU A C 1
ATOM 565 O O . LEU A 1 73 ? -8.137 -1.176 -18.867 1.00 89.25 73 LEU A O 1
ATOM 569 N N . ALA A 1 74 ? -6.358 -1.023 -20.234 1.00 88.06 74 ALA A N 1
ATOM 570 C CA . ALA A 1 74 ? -6.889 0.083 -21.030 1.00 88.06 74 ALA A CA 1
ATOM 571 C C . ALA A 1 74 ? -8.154 -0.296 -21.820 1.00 88.06 74 ALA A C 1
ATOM 573 O O . ALA A 1 74 ? -8.927 0.580 -22.192 1.00 88.06 74 ALA A O 1
ATOM 574 N N . ASP A 1 75 ? -8.357 -1.591 -22.070 1.00 93.62 75 ASP A N 1
ATOM 575 C CA . ASP A 1 75 ? -9.543 -2.134 -22.731 1.00 93.62 75 ASP A CA 1
ATOM 576 C C . ASP A 1 75 ? -10.695 -2.441 -21.760 1.00 93.62 75 ASP A C 1
ATOM 578 O O . ASP A 1 75 ? -11.726 -2.954 -22.188 1.00 93.62 75 ASP A O 1
ATOM 582 N N . ILE A 1 76 ? -10.532 -2.130 -20.464 1.00 86.19 76 ILE A N 1
ATOM 583 C CA . ILE A 1 76 ? -11.561 -2.273 -19.421 1.00 86.19 76 ILE A CA 1
ATOM 584 C C . ILE A 1 76 ? -11.968 -3.747 -19.187 1.00 86.19 76 ILE A C 1
ATOM 586 O O . ILE A 1 76 ? -12.845 -4.055 -18.390 1.00 86.19 76 ILE A O 1
ATOM 590 N N . SER A 1 77 ? -11.278 -4.711 -19.804 1.00 93.62 77 SER A N 1
ATOM 591 C CA . SER A 1 77 ? -11.579 -6.141 -19.646 1.00 93.62 77 SER A CA 1
ATOM 592 C C . SER A 1 77 ? -11.290 -6.668 -18.236 1.00 93.62 77 SER A C 1
ATOM 594 O O . SER A 1 77 ? -11.784 -7.725 -17.839 1.00 93.62 77 SER A O 1
ATOM 596 N N . GLN A 1 78 ? -10.487 -5.930 -17.466 1.00 92.94 78 GLN A N 1
ATOM 597 C CA . GLN A 1 78 ? -10.158 -6.237 -16.085 1.00 92.94 78 GLN A CA 1
ATOM 598 C C . GLN A 1 78 ? -10.264 -4.991 -15.219 1.00 92.94 78 GLN A C 1
ATOM 600 O O . GLN A 1 78 ? -9.732 -3.931 -15.556 1.00 92.94 78 GLN A O 1
ATOM 605 N N . HIS A 1 79 ? -10.862 -5.171 -14.046 1.00 90.38 79 HIS A N 1
ATOM 606 C CA . HIS A 1 79 ? -10.925 -4.161 -13.003 1.00 90.38 79 HIS A CA 1
ATOM 607 C C . HIS A 1 79 ? -10.196 -4.643 -11.749 1.00 90.38 79 HIS A C 1
ATOM 609 O O . HIS A 1 79 ? -10.088 -5.839 -11.477 1.00 90.38 79 HIS A O 1
ATOM 615 N N . VAL A 1 80 ? -9.736 -3.693 -10.947 1.00 91.56 80 VAL A N 1
ATOM 616 C CA . VAL A 1 80 ? -9.245 -3.920 -9.591 1.00 91.56 80 VAL A CA 1
ATOM 617 C C . VAL A 1 80 ? -10.172 -3.257 -8.590 1.00 91.56 80 VAL A C 1
ATOM 619 O O . VAL A 1 80 ? -10.596 -2.118 -8.782 1.00 91.56 80 VAL A O 1
ATOM 622 N N . LEU A 1 81 ? -10.430 -3.953 -7.487 1.00 92.31 81 LEU A N 1
ATOM 623 C CA . LEU A 1 81 ? -11.046 -3.350 -6.317 1.00 92.31 81 LEU A CA 1
ATOM 624 C C . LEU A 1 81 ? -9.970 -2.588 -5.539 1.00 92.31 81 LEU A C 1
ATOM 626 O O . LEU A 1 81 ? -8.959 -3.163 -5.125 1.00 92.31 81 LEU A O 1
ATOM 630 N N . ARG A 1 82 ? -10.170 -1.289 -5.346 1.00 89.31 82 ARG A N 1
ATOM 631 C CA . ARG A 1 82 ? -9.275 -0.416 -4.587 1.00 89.31 82 ARG A CA 1
ATOM 632 C C . ARG A 1 82 ? -9.951 0.001 -3.294 1.00 89.31 82 ARG A C 1
ATOM 634 O O . ARG A 1 82 ? -11.130 0.326 -3.283 1.00 89.31 82 ARG A O 1
ATOM 641 N N . ALA A 1 83 ? -9.181 0.027 -2.213 1.00 88.94 83 ALA A N 1
ATOM 642 C CA . ALA A 1 83 ? -9.623 0.542 -0.926 1.00 88.94 83 ALA A CA 1
ATOM 643 C C . ALA A 1 83 ? -8.648 1.617 -0.437 1.00 88.94 83 ALA A C 1
ATOM 645 O O . ALA A 1 83 ? -7.430 1.448 -0.523 1.00 88.94 83 ALA A O 1
ATOM 646 N N . ALA A 1 84 ? -9.180 2.713 0.093 1.00 88.69 84 ALA A N 1
ATOM 647 C CA . ALA A 1 84 ? -8.403 3.808 0.656 1.00 88.69 84 ALA A CA 1
ATOM 648 C C . ALA A 1 84 ? -8.984 4.244 2.003 1.00 88.69 84 ALA A C 1
ATOM 650 O O . ALA A 1 84 ? -10.200 4.278 2.187 1.00 88.69 84 ALA A O 1
ATOM 651 N N . VAL A 1 85 ? -8.113 4.611 2.944 1.00 89.25 85 VAL A N 1
ATOM 652 C CA . VAL A 1 85 ? -8.538 5.209 4.213 1.00 89.25 85 VAL A CA 1
ATOM 653 C C . VAL A 1 85 ? -8.603 6.724 4.072 1.00 89.25 85 VAL A C 1
ATOM 655 O O . VAL A 1 85 ? -7.665 7.356 3.584 1.00 89.25 85 VAL A O 1
ATOM 658 N N . VAL A 1 86 ? -9.690 7.317 4.556 1.00 86.81 86 VAL A N 1
ATOM 659 C CA . VAL A 1 86 ? -9.829 8.770 4.643 1.00 86.81 86 VAL A CA 1
ATOM 660 C C . VAL A 1 86 ? -9.035 9.278 5.841 1.00 86.81 86 VAL A C 1
ATOM 662 O O . VAL A 1 86 ? -9.388 9.026 6.992 1.00 86.81 86 VAL A O 1
ATOM 665 N N . VAL A 1 87 ? -7.969 10.028 5.569 1.00 80.00 87 VAL A N 1
ATOM 666 C CA . VAL A 1 87 ? -7.133 10.647 6.602 1.00 80.00 87 VAL A CA 1
ATOM 667 C C . VAL A 1 87 ? -7.411 12.145 6.616 1.00 80.00 87 VAL A C 1
ATOM 669 O O . VAL A 1 87 ? -7.076 12.860 5.672 1.00 80.00 87 VAL A O 1
ATOM 672 N N . LYS A 1 88 ? -8.029 12.644 7.693 1.00 71.62 88 LYS A N 1
ATOM 673 C CA . LYS A 1 88 ? -8.185 14.089 7.896 1.00 71.62 88 LYS A CA 1
ATOM 674 C C . LYS A 1 88 ? -6.804 14.665 8.214 1.00 71.62 88 LYS A C 1
ATOM 676 O O . LYS A 1 88 ? -6.173 14.229 9.175 1.00 71.62 88 LYS A O 1
ATOM 681 N N . GLY A 1 89 ? -6.321 15.597 7.390 1.00 64.12 89 GLY A N 1
ATOM 682 C CA . GLY A 1 89 ? -5.039 16.266 7.621 1.00 64.12 89 GLY A CA 1
ATOM 683 C C . GLY A 1 89 ? -4.997 16.984 8.980 1.00 64.12 89 GLY A C 1
ATOM 684 O O . GLY A 1 89 ? -6.040 17.149 9.623 1.00 64.12 89 GLY A O 1
ATOM 685 N N . PRO A 1 90 ? -3.815 17.435 9.437 1.00 56.31 90 PRO A N 1
ATOM 686 C CA . PRO A 1 90 ? -3.719 18.242 10.646 1.00 56.31 90 PRO A CA 1
ATOM 687 C C . PRO A 1 90 ? -4.678 19.432 10.540 1.00 56.31 90 PRO A C 1
ATOM 689 O O . PRO A 1 90 ? -4.702 20.118 9.518 1.00 56.31 90 PRO A O 1
ATOM 692 N N . ARG A 1 91 ? -5.473 19.690 11.586 1.00 51.97 91 ARG A N 1
ATOM 693 C CA . ARG A 1 91 ? -6.181 20.969 11.701 1.00 51.97 91 ARG A CA 1
ATOM 694 C C . ARG A 1 91 ? -5.115 22.061 11.755 1.00 51.97 91 ARG A C 1
ATOM 696 O O . ARG A 1 91 ? -4.463 22.208 12.785 1.00 51.97 91 ARG A O 1
ATOM 703 N N . TYR A 1 92 ? -4.942 22.818 10.675 1.00 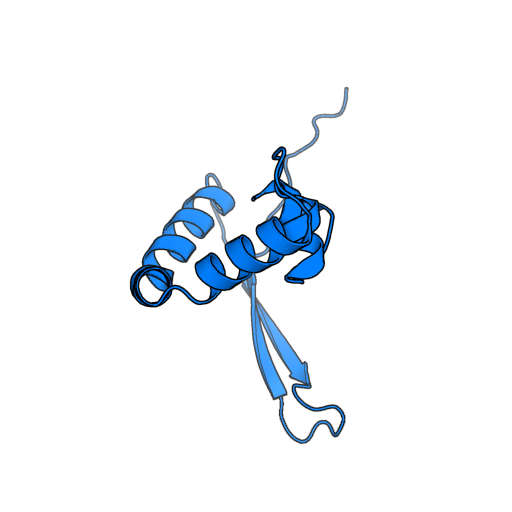47.56 92 TYR A N 1
ATOM 704 C CA . TYR A 1 92 ? -4.304 24.123 10.772 1.00 47.56 92 TYR A CA 1
ATOM 705 C C . TYR A 1 92 ? -5.213 24.970 11.666 1.00 47.56 92 TYR A C 1
ATOM 707 O O . TYR A 1 92 ? -6.327 25.317 11.281 1.00 47.56 92 TYR A O 1
ATOM 715 N N . ARG A 1 93 ? -4.792 25.213 12.912 1.00 42.50 93 ARG A N 1
ATOM 716 C CA . ARG A 1 93 ? -5.372 26.300 13.700 1.00 42.50 93 ARG A CA 1
ATOM 717 C C . ARG A 1 93 ? -4.971 27.576 12.971 1.00 42.50 93 ARG A C 1
ATOM 719 O O . ARG A 1 93 ? -3.781 27.849 12.864 1.00 42.50 93 ARG A O 1
ATOM 726 N N . HIS A 1 94 ? -5.958 28.269 12.418 1.00 44.53 94 HIS A N 1
ATOM 727 C CA . HIS A 1 94 ? -5.789 29.627 11.925 1.00 44.53 94 HIS A CA 1
ATOM 728 C C . HIS A 1 94 ? -5.149 30.466 13.043 1.00 44.53 94 HIS A C 1
ATOM 730 O O . HIS A 1 94 ? -5.688 30.515 14.152 1.00 44.53 94 HIS A O 1
ATOM 736 N N . LEU A 1 95 ? -3.966 31.010 12.756 1.00 45.03 95 LEU A N 1
ATOM 737 C CA . LEU A 1 95 ? -3.473 32.251 13.345 1.00 45.03 95 LEU A CA 1
ATOM 738 C C . LEU A 1 95 ? -3.987 33.394 12.471 1.00 45.03 95 LEU A C 1
ATOM 740 O O . LEU A 1 95 ? -4.049 33.171 11.236 1.00 45.03 95 LEU A O 1
#

Organism: NCBI:txid2320864

pLDDT: mean 81.93, std 17.47, range [29.45, 95.69]

Sequence (95 aa):
MIEAARSGGLGLLKMSKSVQGSSSLRHRIKRCDRLLSNPHLATERVEIFRAVAQRVLQGQSKISIIVDWSDLLADISQHVLRAAVVVKGPRYRHL

Radius of gyration: 17.37 Å; chains: 1; bounding box: 41×44×40 Å